Protein AF-A0A8X6GAM9-F1 (afdb_monomer_lite)

Structure (mmCIF, N/CA/C/O backbone):
data_AF-A0A8X6GAM9-F1
#
_entry.id   AF-A0A8X6GAM9-F1
#
loop_
_atom_site.group_PDB
_atom_site.id
_atom_site.type_symbol
_atom_site.label_atom_id
_atom_site.label_alt_id
_atom_site.label_comp_id
_atom_site.label_asym_id
_atom_site.label_entity_id
_atom_site.label_seq_id
_atom_site.pdbx_PDB_ins_code
_atom_site.Cartn_x
_atom_site.Cartn_y
_atom_site.Cartn_z
_atom_site.occupancy
_atom_site.B_iso_or_equiv
_atom_site.auth_seq_id
_atom_site.auth_comp_id
_atom_site.auth_asym_id
_atom_site.auth_atom_id
_atom_site.pdbx_PDB_model_num
ATOM 1 N N . MET A 1 1 ? -40.741 52.927 8.089 1.00 41.28 1 MET A N 1
ATOM 2 C CA . MET A 1 1 ? -39.264 53.031 8.059 1.00 41.28 1 MET A CA 1
ATOM 3 C C . MET A 1 1 ? -38.722 52.058 9.093 1.00 41.28 1 MET A C 1
ATOM 5 O O . MET A 1 1 ? -39.045 52.230 10.251 1.00 41.28 1 MET A O 1
ATOM 9 N N . GLY A 1 2 ? -38.009 50.985 8.791 1.00 48.00 2 GLY A N 1
ATOM 10 C CA . GLY A 1 2 ? -37.580 50.399 7.530 1.00 48.00 2 GLY A CA 1
ATOM 11 C C . GLY A 1 2 ? -37.323 48.912 7.794 1.00 48.00 2 GLY A C 1
ATOM 12 O O . GLY A 1 2 ? -36.947 48.530 8.899 1.00 48.00 2 GLY A O 1
ATOM 13 N N . GLN A 1 3 ? -37.621 48.091 6.792 1.00 46.50 3 GLN A N 1
ATOM 14 C CA . GLN A 1 3 ? -37.472 46.641 6.796 1.00 46.50 3 GLN A CA 1
ATOM 15 C C . GLN A 1 3 ? -36.060 46.247 7.249 1.00 46.50 3 GLN A C 1
ATOM 17 O O . GLN A 1 3 ? -35.075 46.586 6.596 1.00 46.50 3 GLN A O 1
ATOM 22 N N . MET A 1 4 ? -35.959 45.527 8.368 1.00 45.28 4 MET A N 1
ATOM 23 C CA . MET A 1 4 ? -34.729 44.832 8.734 1.00 45.28 4 MET A CA 1
ATOM 24 C C . MET A 1 4 ? -34.441 43.793 7.649 1.00 45.28 4 MET A C 1
ATOM 26 O O . MET A 1 4 ? -35.160 42.806 7.505 1.00 45.28 4 MET A O 1
ATOM 30 N N . ASN A 1 5 ? -33.413 44.082 6.854 1.00 48.22 5 ASN A N 1
ATOM 31 C CA . ASN A 1 5 ? -32.903 43.282 5.749 1.00 48.22 5 ASN A CA 1
ATOM 32 C C . ASN A 1 5 ? -32.629 41.831 6.177 1.00 48.22 5 ASN A C 1
ATOM 34 O O . ASN A 1 5 ? -31.543 41.502 6.656 1.00 48.22 5 ASN A O 1
ATOM 38 N N . ILE A 1 6 ? -33.597 40.949 5.918 1.00 53.25 6 ILE A N 1
ATOM 39 C CA . ILE A 1 6 ? -33.476 39.484 6.021 1.00 53.25 6 ILE A CA 1
ATOM 40 C C . ILE A 1 6 ? -32.279 38.968 5.189 1.00 53.25 6 ILE A C 1
ATOM 42 O O . ILE A 1 6 ? -31.642 37.982 5.554 1.00 53.25 6 ILE A O 1
ATOM 46 N N . LEU A 1 7 ? -31.883 39.702 4.139 1.00 51.31 7 LEU A N 1
ATOM 47 C CA . LEU A 1 7 ? -30.703 39.429 3.308 1.00 51.31 7 LEU A CA 1
ATOM 48 C C . LEU A 1 7 ? -29.349 39.489 4.051 1.00 51.31 7 LEU A C 1
ATOM 50 O O . LEU A 1 7 ? -28.413 38.787 3.660 1.00 51.31 7 LEU A O 1
ATOM 54 N N . CYS A 1 8 ? -29.217 40.265 5.134 1.00 49.69 8 CYS A N 1
ATOM 55 C CA . CYS A 1 8 ? -27.944 40.362 5.866 1.00 49.69 8 CYS A CA 1
ATOM 56 C C . CYS A 1 8 ? -27.668 39.145 6.763 1.00 49.69 8 CYS A C 1
ATOM 58 O O . CYS A 1 8 ? -26.510 38.775 6.953 1.00 49.69 8 CYS A O 1
ATOM 60 N N . ILE A 1 9 ? -28.709 38.489 7.286 1.00 52.91 9 ILE A N 1
ATOM 61 C CA . ILE A 1 9 ? -28.555 37.358 8.217 1.00 52.91 9 ILE A CA 1
ATOM 62 C C . ILE A 1 9 ? -28.158 36.080 7.459 1.00 52.91 9 ILE A C 1
ATOM 64 O O . ILE A 1 9 ? -27.286 35.337 7.912 1.00 52.91 9 ILE A O 1
ATOM 68 N N . CYS A 1 10 ? -28.705 35.862 6.257 1.00 50.16 10 CYS A N 1
ATOM 69 C CA . CYS A 1 10 ? -28.321 34.736 5.396 1.00 50.16 10 CYS A CA 1
ATOM 70 C C . CYS A 1 10 ? -26.853 34.809 4.940 1.00 50.16 10 CYS A C 1
ATOM 72 O O . CYS A 1 10 ? -26.196 33.778 4.805 1.00 50.16 10 CYS A O 1
ATOM 74 N N . SER A 1 11 ? -26.324 36.021 4.756 1.00 52.25 11 SER A N 1
ATOM 75 C CA . SER A 1 11 ? -24.940 36.242 4.320 1.00 52.25 11 SER A CA 1
ATOM 76 C C . SER A 1 11 ? -23.920 35.952 5.432 1.00 52.25 11 SER A C 1
ATOM 78 O O . SER A 1 11 ? -22.831 35.453 5.155 1.00 52.25 11 SER A O 1
ATOM 80 N N . LEU A 1 12 ? -24.278 36.194 6.701 1.00 50.19 12 LEU A N 1
ATOM 81 C CA . LEU A 1 12 ? -23.413 35.892 7.848 1.00 50.19 12 LEU A CA 1
ATOM 82 C C . LEU A 1 12 ? -23.356 34.387 8.167 1.00 50.19 12 LEU A C 1
ATOM 84 O O . LEU A 1 12 ? -22.296 33.875 8.520 1.00 50.19 12 LEU A O 1
ATOM 88 N N . LEU A 1 13 ? -24.465 33.658 7.998 1.00 52.78 13 LEU A N 1
ATOM 89 C CA . LEU A 1 13 ? -24.511 32.205 8.228 1.00 52.78 13 LEU A CA 1
ATOM 90 C C . LEU A 1 13 ? -23.715 31.409 7.179 1.00 52.78 13 LEU A C 1
ATOM 92 O O . LEU A 1 13 ? -23.144 30.369 7.505 1.00 52.78 13 LEU A O 1
ATOM 96 N N . LEU A 1 14 ? -23.594 31.925 5.951 1.00 51.16 14 LEU A N 1
ATOM 97 C CA . LEU A 1 14 ? -22.729 31.346 4.914 1.00 51.16 14 LEU A CA 1
ATOM 98 C C . LEU A 1 14 ? -21.229 31.525 5.206 1.00 51.16 14 LEU A C 1
ATOM 100 O O . LEU A 1 14 ? -20.430 30.692 4.786 1.00 51.16 14 LEU A O 1
ATOM 104 N N . LEU A 1 15 ? -20.835 32.564 5.952 1.00 50.75 15 LEU A N 1
ATOM 105 C CA . LEU A 1 15 ? -19.427 32.829 6.284 1.00 50.75 15 LEU A CA 1
ATOM 106 C C . LEU A 1 15 ? -18.923 32.042 7.505 1.00 50.75 15 LEU A C 1
ATOM 108 O O . LEU A 1 15 ? -17.723 31.799 7.616 1.00 50.75 15 LEU A O 1
ATOM 112 N N . ILE A 1 16 ? -19.815 31.612 8.403 1.00 54.44 16 ILE A N 1
ATOM 113 C CA . ILE A 1 16 ? -19.446 30.859 9.618 1.00 54.44 16 ILE A CA 1
ATOM 114 C C . ILE A 1 16 ? -19.537 29.334 9.382 1.00 54.44 16 ILE A C 1
ATOM 116 O O . ILE A 1 16 ? -18.849 28.559 10.043 1.00 54.44 16 ILE A O 1
ATOM 120 N N . GLY A 1 17 ? -20.340 28.883 8.411 1.00 49.03 17 GLY A N 1
ATOM 121 C CA . GLY A 1 17 ? -20.739 27.476 8.271 1.00 49.03 17 GLY A CA 1
ATOM 122 C C . GLY A 1 17 ? -19.816 26.528 7.495 1.00 49.03 17 GLY A C 1
ATOM 123 O O . GLY A 1 17 ? -20.101 25.334 7.467 1.00 49.03 17 GLY A O 1
ATOM 124 N N . VAL A 1 18 ? -18.730 26.985 6.858 1.00 53.66 18 VAL A N 1
ATOM 125 C CA . VAL A 1 18 ? -17.890 26.089 6.029 1.00 53.66 18 VAL A CA 1
ATOM 126 C C . VAL A 1 18 ? -16.396 26.291 6.271 1.00 53.66 18 VAL A C 1
ATOM 128 O O . VAL A 1 18 ? -15.600 26.446 5.352 1.00 53.66 18 VAL A O 1
ATOM 131 N N . LYS A 1 19 ? -15.972 26.216 7.533 1.00 46.03 19 LYS A N 1
ATOM 132 C CA . LYS A 1 19 ? -14.629 25.701 7.842 1.00 46.03 19 LYS A CA 1
ATOM 133 C C . LYS A 1 19 ? -14.731 24.206 8.127 1.00 46.03 19 LYS A C 1
ATOM 135 O O . LYS A 1 19 ? -14.380 23.742 9.206 1.00 46.03 19 LYS A O 1
ATOM 140 N N . PHE A 1 20 ? -15.224 23.443 7.148 1.00 46.81 20 PHE A N 1
ATOM 141 C CA . PHE A 1 20 ? -14.957 22.009 7.116 1.00 46.81 20 PHE A CA 1
ATOM 142 C C . PHE A 1 20 ? -13.452 21.870 6.886 1.00 46.81 20 PHE A C 1
ATOM 144 O O . PHE A 1 20 ? -12.961 21.961 5.763 1.00 46.81 20 PHE A O 1
ATOM 151 N N . SER A 1 21 ? -12.699 21.726 7.977 1.00 47.81 21 SER A N 1
ATOM 152 C CA . SER A 1 21 ? -11.385 21.108 7.912 1.00 47.81 21 SER A CA 1
ATOM 153 C C . SER A 1 21 ? -11.634 19.724 7.331 1.00 47.81 21 SER A C 1
ATOM 155 O O . SER A 1 21 ? -12.159 18.845 8.014 1.00 47.81 21 SER A O 1
ATOM 157 N N . SER A 1 22 ? -11.389 19.574 6.030 1.00 48.75 22 SER A N 1
ATOM 158 C CA . SER A 1 22 ? -11.497 18.319 5.296 1.00 48.75 22 SER A CA 1
ATOM 159 C C . SER A 1 22 ? -10.419 17.365 5.800 1.00 48.75 22 SER A C 1
ATOM 161 O O . SER A 1 22 ? -9.450 17.061 5.107 1.00 48.75 22 SER A O 1
ATOM 163 N N . GLY A 1 23 ? -10.571 16.892 7.035 1.00 52.09 23 GLY A N 1
ATOM 164 C CA . GLY A 1 23 ? -9.915 15.702 7.523 1.00 52.09 23 GLY A CA 1
ATOM 165 C C . GLY A 1 23 ? -10.449 14.544 6.695 1.00 52.09 23 GLY A C 1
ATOM 166 O O . GLY A 1 23 ? -11.418 13.903 7.070 1.00 52.09 23 GLY A O 1
ATOM 167 N N . GLN A 1 24 ? -9.850 14.318 5.529 1.00 57.06 24 GLN A N 1
ATOM 168 C CA . GLN A 1 24 ? -10.156 13.225 4.619 1.00 57.06 24 GLN A CA 1
ATOM 169 C C . GLN A 1 24 ? -10.000 11.888 5.359 1.00 57.06 24 GLN A C 1
ATOM 171 O O . GLN A 1 24 ? -8.876 11.422 5.543 1.00 57.06 24 GLN A O 1
ATOM 176 N N . ILE A 1 25 ? -11.077 11.336 5.929 1.00 63.12 25 ILE A N 1
ATOM 177 C CA . ILE A 1 25 ? -11.060 10.037 6.618 1.00 63.12 25 ILE A CA 1
ATOM 178 C C . ILE A 1 25 ? -10.776 8.993 5.542 1.00 63.12 25 ILE A C 1
ATOM 180 O O . ILE A 1 25 ? -11.553 8.817 4.601 1.00 63.12 25 ILE A O 1
ATOM 184 N N . VAL A 1 26 ? -9.591 8.399 5.625 1.00 69.38 26 VAL A N 1
ATOM 185 C CA . VAL A 1 26 ? -9.258 7.197 4.871 1.00 69.38 26 VAL A CA 1
ATOM 186 C C . VAL A 1 26 ? -9.991 6.061 5.575 1.00 69.38 26 VAL A C 1
ATOM 188 O O . VAL A 1 26 ? -9.951 5.960 6.796 1.00 69.38 26 VAL A O 1
ATOM 191 N N . GLU A 1 27 ? -10.692 5.233 4.822 1.00 82.75 27 GLU A N 1
ATOM 192 C CA . GLU A 1 27 ? -11.281 4.007 5.346 1.00 82.75 27 GLU A CA 1
ATOM 193 C C . GLU A 1 27 ? -10.650 2.851 4.587 1.00 82.75 27 GLU A C 1
ATOM 195 O O . GLU A 1 27 ? -10.569 2.881 3.355 1.00 82.75 27 GLU A O 1
ATOM 200 N N . CYS A 1 28 ? -10.162 1.860 5.328 1.00 88.38 28 CYS A N 1
ATOM 201 C CA . CYS A 1 28 ? -9.621 0.654 4.729 1.00 88.38 28 CYS A CA 1
ATOM 202 C C . CYS A 1 28 ? -10.730 -0.165 4.069 1.00 88.38 28 CYS A C 1
ATOM 204 O O . CYS A 1 28 ? -11.889 -0.140 4.489 1.00 88.38 28 CYS A O 1
ATOM 206 N N . GLY A 1 29 ? -10.373 -0.869 2.997 1.00 86.56 29 GLY A N 1
ATOM 207 C CA . GLY A 1 29 ? -11.292 -1.728 2.276 1.00 86.56 29 GLY A CA 1
ATOM 208 C C . GLY A 1 29 ? -11.727 -2.942 3.096 1.00 86.56 29 GLY A C 1
ATOM 209 O O . GLY A 1 29 ? -11.303 -3.187 4.225 1.00 86.56 29 GLY A O 1
ATOM 210 N N . ARG A 1 30 ? -12.593 -3.760 2.497 1.00 92.50 30 ARG A N 1
ATOM 211 C CA . ARG A 1 30 ? -13.010 -5.025 3.105 1.00 92.50 30 ARG A CA 1
ATOM 212 C C . ARG A 1 30 ? -11.786 -5.920 3.343 1.00 92.50 30 ARG A C 1
ATOM 214 O O . ARG A 1 30 ? -11.014 -6.144 2.416 1.00 92.50 30 ARG A O 1
ATOM 221 N N . PHE A 1 31 ? -11.679 -6.468 4.557 1.00 95.00 31 PHE A N 1
ATOM 222 C CA . PHE A 1 31 ? -10.557 -7.307 5.006 1.00 95.00 31 PHE A CA 1
ATOM 223 C C . PHE A 1 31 ? -9.201 -6.592 5.037 1.00 95.00 31 PHE A C 1
ATOM 225 O O . PHE A 1 31 ? -8.153 -7.234 4.982 1.00 95.00 31 PHE A O 1
ATOM 232 N N . GLU A 1 32 ? -9.229 -5.270 5.152 1.00 93.56 32 GLU A N 1
ATOM 233 C CA . GLU A 1 32 ? -8.056 -4.453 5.416 1.00 93.56 32 GLU A CA 1
ATOM 234 C C . GLU A 1 32 ? -8.157 -3.825 6.812 1.00 93.56 32 GLU A C 1
ATOM 236 O O . GLU A 1 32 ? -9.247 -3.583 7.334 1.00 93.56 32 GLU A O 1
ATOM 241 N N . GLN A 1 33 ? -7.005 -3.552 7.409 1.00 92.88 33 GLN A N 1
ATOM 242 C CA . GLN A 1 33 ? -6.840 -2.848 8.670 1.00 92.88 33 GLN A CA 1
ATOM 243 C C . GLN A 1 33 ? -5.801 -1.745 8.527 1.00 92.88 33 GLN A C 1
ATOM 245 O O . GLN A 1 33 ? -4.935 -1.784 7.653 1.00 92.88 33 GLN A O 1
ATOM 250 N N . TRP A 1 34 ? -5.881 -0.782 9.433 1.00 92.25 34 TRP A N 1
ATOM 251 C CA . TRP A 1 34 ? -4.887 0.265 9.563 1.00 92.25 34 TRP A CA 1
ATOM 252 C C . TRP A 1 34 ? -3.565 -0.282 10.093 1.00 92.25 34 TRP A C 1
ATOM 254 O O . TRP A 1 34 ? -3.544 -0.972 11.110 1.00 92.25 34 TRP A O 1
ATOM 264 N N . VAL A 1 35 ? -2.471 0.062 9.419 1.00 91.38 35 VAL A N 1
ATOM 265 C CA . VAL A 1 35 ? -1.107 -0.314 9.801 1.00 91.38 35 VAL A CA 1
ATOM 266 C C . VAL A 1 35 ? -0.141 0.853 9.604 1.00 91.38 35 VAL A C 1
ATOM 268 O O . VAL A 1 35 ? -0.337 1.699 8.730 1.00 91.38 35 VAL A O 1
ATOM 271 N N . GLU A 1 36 ? 0.922 0.887 10.405 1.00 90.81 36 GLU A N 1
ATOM 272 C CA . GLU A 1 36 ? 2.045 1.829 10.240 1.00 90.81 36 GLU A CA 1
ATOM 273 C C . GLU A 1 36 ? 3.032 1.365 9.157 1.00 90.81 36 GLU A C 1
ATOM 275 O O . GLU A 1 36 ? 3.682 2.172 8.490 1.00 90.81 36 GLU A O 1
ATOM 280 N N . CYS A 1 37 ? 3.107 0.049 8.959 1.00 90.88 37 CYS A N 1
ATOM 281 C CA . CYS A 1 37 ? 3.954 -0.615 7.982 1.00 90.88 37 CYS A CA 1
ATOM 282 C C . CYS A 1 37 ? 3.095 -1.545 7.132 1.00 90.88 37 CYS A C 1
ATOM 284 O O . CYS A 1 37 ? 2.384 -2.385 7.678 1.00 90.88 37 CYS A O 1
ATOM 286 N N . VAL A 1 38 ? 3.168 -1.406 5.812 1.00 90.12 38 VAL A N 1
ATOM 287 C CA . VAL A 1 38 ? 2.489 -2.311 4.876 1.00 90.12 38 VAL A CA 1
ATOM 288 C C . VAL A 1 38 ? 3.426 -3.448 4.526 1.00 90.12 38 VAL A C 1
ATOM 290 O O . VAL A 1 38 ? 4.594 -3.195 4.236 1.00 90.12 38 VAL A O 1
ATOM 293 N N . ASP A 1 39 ? 2.913 -4.672 4.490 1.00 88.94 39 ASP A N 1
ATOM 294 C CA . ASP A 1 39 ? 3.614 -5.803 3.900 1.00 88.94 39 ASP A CA 1
ATOM 295 C C . ASP A 1 39 ? 3.278 -5.893 2.395 1.00 88.94 39 ASP A C 1
ATOM 297 O O . ASP A 1 39 ? 2.212 -6.402 2.021 1.00 88.94 39 ASP A O 1
ATOM 301 N N . PRO A 1 40 ? 4.152 -5.403 1.489 1.00 80.50 40 PRO A N 1
ATOM 302 C CA . PRO A 1 40 ? 3.922 -5.543 0.055 1.00 80.50 40 PRO A CA 1
ATOM 303 C C . PRO A 1 40 ? 3.944 -7.006 -0.394 1.00 80.50 40 PRO A C 1
ATOM 305 O O . PRO A 1 40 ? 3.468 -7.301 -1.483 1.00 80.50 40 PRO A O 1
ATOM 308 N N . CYS A 1 41 ? 4.469 -7.922 0.415 1.00 79.38 41 CYS A N 1
ATOM 309 C CA . CYS A 1 41 ? 4.612 -9.337 0.092 1.00 79.38 41 CYS A CA 1
ATOM 310 C C . CYS A 1 41 ? 3.394 -10.153 0.480 1.00 79.38 41 CYS A C 1
ATOM 312 O O . CYS A 1 41 ? 3.301 -11.323 0.105 1.00 79.38 41 CYS A O 1
ATOM 314 N N . ASN A 1 42 ? 2.450 -9.568 1.220 1.00 83.88 42 ASN A N 1
ATOM 315 C CA . ASN A 1 42 ? 1.224 -10.246 1.594 1.00 83.88 42 ASN A CA 1
ATOM 316 C C . ASN A 1 42 ? 0.277 -10.347 0.389 1.00 83.88 42 ASN A C 1
ATOM 318 O O . ASN A 1 42 ? -0.805 -9.754 0.367 1.00 83.88 42 ASN A O 1
ATOM 322 N N . MET A 1 43 ? 0.691 -11.114 -0.618 1.00 83.44 43 MET A N 1
ATOM 323 C CA . MET A 1 43 ? -0.026 -11.379 -1.855 1.00 83.44 43 MET A CA 1
ATOM 324 C C . MET A 1 43 ? -0.267 -12.877 -2.066 1.00 83.44 43 MET A C 1
ATOM 326 O O . MET A 1 43 ? 0.371 -13.741 -1.468 1.00 83.44 43 MET A O 1
ATOM 330 N N . CYS A 1 44 ? -1.169 -13.201 -2.995 1.00 82.62 44 CYS A N 1
ATOM 331 C CA . CYS A 1 44 ? -1.432 -14.582 -3.408 1.00 82.62 44 CYS A CA 1
ATOM 332 C C . CYS A 1 44 ? -0.221 -15.319 -4.010 1.00 82.62 44 CYS A C 1
ATOM 334 O O . CYS A 1 44 ? -0.302 -16.533 -4.211 1.00 82.62 44 CYS A O 1
ATOM 336 N N . HIS A 1 45 ? 0.850 -14.609 -4.359 1.00 75.69 45 HIS A N 1
ATOM 337 C CA . HIS A 1 45 ? 2.107 -15.191 -4.802 1.00 75.69 45 HIS A CA 1
ATOM 338 C C . HIS A 1 45 ? 3.182 -14.835 -3.782 1.00 75.69 45 HIS A C 1
ATOM 340 O O . HIS A 1 45 ? 3.295 -13.670 -3.406 1.00 75.69 45 HIS A O 1
ATOM 346 N N . GLU A 1 46 ? 3.931 -15.835 -3.326 1.00 69.00 46 GLU A N 1
ATOM 347 C CA . GLU A 1 46 ? 5.041 -15.613 -2.405 1.00 69.00 46 GLU A CA 1
ATOM 348 C C . GLU A 1 46 ? 6.170 -14.924 -3.167 1.00 69.00 46 GLU A C 1
ATOM 350 O O . GLU A 1 46 ? 6.692 -15.443 -4.152 1.00 69.00 46 GLU A O 1
ATOM 355 N N . ILE A 1 47 ? 6.486 -13.713 -2.730 1.00 72.31 47 ILE A N 1
ATOM 356 C CA . ILE A 1 47 ? 7.548 -12.877 -3.265 1.00 72.31 47 ILE A CA 1
ATOM 357 C C . ILE A 1 47 ? 8.379 -12.429 -2.066 1.00 72.31 47 ILE A C 1
ATOM 359 O O . ILE A 1 47 ? 7.817 -12.048 -1.040 1.00 72.31 47 ILE A O 1
ATOM 363 N N . GLU A 1 48 ? 9.704 -12.472 -2.187 1.00 74.00 48 GLU A N 1
ATOM 364 C CA . GLU A 1 48 ? 10.589 -11.894 -1.178 1.00 74.00 48 GLU A CA 1
ATOM 365 C C . GLU A 1 48 ? 10.558 -10.366 -1.273 1.00 74.00 48 GLU A C 1
ATOM 367 O O . GLU A 1 48 ? 10.839 -9.779 -2.321 1.00 74.00 48 GLU A O 1
ATOM 372 N N . CYS A 1 49 ? 10.201 -9.711 -0.175 1.00 78.44 49 CYS A N 1
ATOM 373 C CA . CYS A 1 49 ? 10.269 -8.265 -0.034 1.00 78.44 49 CYS A CA 1
ATOM 374 C C . CYS A 1 49 ? 10.258 -7.872 1.450 1.00 78.44 49 CYS A C 1
ATOM 376 O O . CYS A 1 49 ? 10.046 -8.698 2.339 1.00 78.44 49 CYS A O 1
ATOM 378 N N . GLU A 1 50 ? 10.523 -6.595 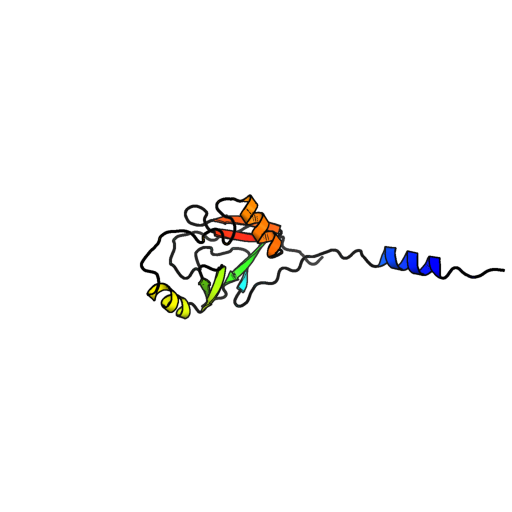1.709 1.00 83.31 50 GLU A N 1
ATOM 379 C CA . GLU A 1 50 ? 10.550 -6.034 3.055 1.00 83.31 50 GLU A CA 1
ATOM 380 C C . GLU A 1 50 ? 9.299 -5.178 3.314 1.00 83.31 50 GLU A C 1
ATOM 382 O O . GLU A 1 50 ? 8.791 -4.535 2.384 1.00 83.31 50 GLU A O 1
ATOM 387 N N . PRO A 1 51 ? 8.801 -5.128 4.564 1.00 86.00 51 PRO A N 1
ATOM 388 C CA . PRO A 1 51 ? 7.737 -4.211 4.948 1.00 86.00 51 PRO A CA 1
ATOM 389 C C . PRO A 1 51 ? 8.119 -2.756 4.671 1.00 86.00 51 PRO A C 1
ATOM 391 O O . PRO A 1 51 ? 9.241 -2.325 4.938 1.00 86.00 51 PRO A O 1
ATOM 394 N N . VAL A 1 52 ? 7.158 -1.967 4.195 1.00 89.00 52 VAL A N 1
ATOM 395 C CA . VAL A 1 52 ? 7.351 -0.541 3.915 1.00 89.00 52 VAL A CA 1
ATOM 396 C C . VAL A 1 52 ? 6.668 0.285 4.994 1.00 89.00 52 VAL A C 1
ATOM 398 O O . VAL A 1 52 ? 5.439 0.321 5.085 1.00 89.00 52 VAL A O 1
ATOM 401 N N . CYS A 1 53 ? 7.479 0.983 5.784 1.00 90.62 53 CYS A N 1
ATOM 402 C CA . CYS A 1 53 ? 7.040 1.878 6.849 1.00 90.62 53 CYS A CA 1
ATOM 403 C C . CYS A 1 53 ? 7.352 3.330 6.478 1.00 90.62 53 CYS A C 1
ATOM 405 O O . CYS A 1 53 ? 8.471 3.636 6.059 1.00 90.62 53 CYS A O 1
ATOM 407 N N . LEU A 1 54 ? 6.402 4.242 6.688 1.00 87.81 54 LEU A N 1
ATOM 408 C CA . LEU A 1 54 ? 6.634 5.678 6.526 1.00 87.81 54 LEU A CA 1
ATOM 409 C C . LEU A 1 54 ? 6.350 6.391 7.862 1.00 87.81 54 LEU A C 1
ATOM 411 O O . LEU A 1 54 ? 5.191 6.474 8.266 1.00 87.81 54 LEU A O 1
ATOM 415 N N . PRO A 1 55 ? 7.377 6.898 8.576 1.00 87.56 55 PRO A N 1
ATOM 416 C CA . PRO A 1 55 ? 7.200 7.493 9.901 1.00 87.56 55 PRO A CA 1
ATOM 417 C C . PRO A 1 55 ? 6.188 8.642 9.912 1.00 87.56 55 PRO A C 1
ATOM 419 O O . PRO A 1 55 ? 6.296 9.580 9.122 1.00 87.56 55 PRO A O 1
ATOM 422 N N . GLY A 1 56 ? 5.218 8.588 10.828 1.00 85.62 56 GLY A N 1
ATOM 423 C CA . GLY A 1 56 ? 4.140 9.579 10.919 1.00 85.62 56 GLY A CA 1
ATOM 424 C C . GLY A 1 56 ? 2.999 9.365 9.919 1.00 85.62 56 GLY A C 1
ATOM 425 O O . GLY A 1 56 ? 2.125 10.226 9.809 1.00 85.62 56 GLY A O 1
ATOM 426 N N . TYR A 1 57 ? 2.985 8.236 9.206 1.00 87.94 57 TYR A N 1
ATOM 427 C CA . TYR A 1 57 ? 1.939 7.858 8.263 1.00 87.94 57 TYR A CA 1
ATOM 428 C C . TYR A 1 57 ? 1.337 6.496 8.602 1.00 87.94 57 TYR A C 1
ATOM 430 O O . TYR A 1 57 ? 1.926 5.674 9.293 1.00 87.94 57 TYR A O 1
ATOM 438 N N . VAL A 1 58 ? 0.144 6.273 8.066 1.00 89.06 58 VAL A N 1
ATOM 439 C CA . VAL A 1 58 ? -0.607 5.025 8.138 1.00 89.06 58 VAL A CA 1
ATOM 440 C C . VAL A 1 58 ? -1.111 4.632 6.756 1.00 89.06 58 VAL A C 1
ATOM 442 O O . VAL A 1 58 ? -1.311 5.474 5.871 1.00 89.06 58 VAL A O 1
ATOM 445 N N . SER A 1 59 ? -1.331 3.336 6.583 1.00 90.56 59 SER A N 1
ATOM 446 C CA . SER A 1 59 ? -1.860 2.723 5.372 1.00 90.56 59 SER A CA 1
ATOM 447 C C . SER A 1 59 ? -2.842 1.599 5.711 1.00 90.56 59 SER A C 1
ATOM 449 O O . SER A 1 59 ? -3.087 1.306 6.878 1.00 90.56 59 SER A O 1
ATOM 451 N N . CYS A 1 60 ? -3.409 0.978 4.683 1.00 90.75 60 CYS A N 1
ATOM 452 C CA . CYS A 1 60 ? -4.306 -0.157 4.810 1.00 90.75 60 CYS A CA 1
ATOM 453 C C . CYS A 1 60 ? -3.617 -1.431 4.328 1.00 90.75 60 CYS A C 1
ATOM 455 O O . CYS A 1 60 ? -3.132 -1.493 3.195 1.00 90.75 60 CYS A O 1
ATOM 457 N N . ASP A 1 61 ? -3.626 -2.462 5.165 1.00 92.12 61 ASP A N 1
ATOM 458 C CA . ASP A 1 61 ? -3.083 -3.772 4.821 1.00 92.12 61 ASP A CA 1
ATOM 459 C C . ASP A 1 61 ? -4.012 -4.918 5.215 1.00 92.12 61 ASP A C 1
ATOM 461 O O . ASP A 1 61 ? -4.936 -4.725 6.003 1.00 92.12 61 ASP A O 1
ATOM 465 N N . CYS A 1 62 ? -3.826 -6.100 4.627 1.00 92.94 62 CYS A N 1
ATOM 466 C CA . CYS A 1 62 ? -4.736 -7.217 4.860 1.00 92.94 62 CYS A CA 1
ATOM 467 C C . CYS A 1 62 ? -4.701 -7.676 6.324 1.00 92.94 62 CYS A C 1
ATOM 469 O O . CYS A 1 62 ? -3.638 -7.806 6.930 1.00 92.94 62 CYS A O 1
ATOM 471 N N . ILE A 1 63 ? -5.873 -7.983 6.883 1.00 95.19 63 ILE A N 1
ATOM 472 C CA . ILE A 1 63 ? -5.966 -8.610 8.210 1.00 95.19 63 ILE A CA 1
ATOM 473 C C . ILE A 1 63 ? -5.387 -10.043 8.194 1.00 95.19 63 ILE A C 1
ATOM 475 O O . ILE A 1 63 ? -5.338 -10.679 7.133 1.00 95.19 63 ILE A O 1
ATOM 479 N N . PRO A 1 64 ? -4.992 -10.605 9.355 1.00 93.69 64 PRO A N 1
ATOM 480 C CA . PRO A 1 64 ? -4.492 -11.977 9.435 1.00 93.69 64 PRO A CA 1
ATOM 481 C C . PRO A 1 64 ? -5.440 -13.004 8.794 1.00 93.69 64 PRO A C 1
ATOM 483 O O . PRO A 1 64 ? -6.653 -12.964 8.992 1.00 93.69 64 PRO A O 1
ATOM 486 N N . GLY A 1 65 ? -4.881 -13.937 8.015 1.00 91.50 65 GLY A N 1
ATOM 487 C CA . GLY A 1 65 ? -5.638 -14.946 7.255 1.00 91.50 65 GLY A CA 1
ATOM 488 C C . GLY A 1 65 ? -6.088 -14.503 5.854 1.00 91.50 65 GLY A C 1
ATOM 489 O O . GLY A 1 65 ? -6.545 -15.337 5.066 1.00 91.50 65 GLY A O 1
ATOM 490 N N . TYR A 1 66 ? -5.900 -13.227 5.514 1.00 93.25 66 TYR A N 1
ATOM 491 C CA . TYR A 1 66 ? -6.195 -12.655 4.203 1.00 93.25 66 TYR A CA 1
ATOM 492 C C . TYR A 1 66 ? -4.907 -12.227 3.505 1.00 93.25 66 TYR A C 1
ATOM 494 O O . TYR A 1 66 ? -3.881 -11.987 4.140 1.00 93.25 66 TYR A O 1
ATOM 502 N N . THR A 1 67 ? -4.960 -12.165 2.182 1.00 90.88 67 THR A N 1
ATOM 503 C CA . THR A 1 67 ? -3.827 -11.782 1.346 1.00 90.88 67 THR A CA 1
ATOM 504 C C . THR A 1 67 ? -4.308 -11.056 0.097 1.00 90.88 67 THR A C 1
ATOM 506 O O . THR A 1 67 ? -5.462 -11.202 -0.318 1.00 90.88 67 THR A O 1
ATOM 509 N N . ARG A 1 68 ? -3.448 -10.230 -0.488 1.00 88.38 68 ARG A N 1
ATOM 510 C CA . ARG A 1 68 ? -3.799 -9.346 -1.593 1.00 88.38 68 ARG A CA 1
ATOM 511 C C . ARG A 1 68 ? -3.762 -10.101 -2.921 1.00 88.38 68 ARG A C 1
ATOM 513 O O . ARG A 1 68 ? -2.796 -10.781 -3.262 1.00 88.38 68 ARG A O 1
ATOM 520 N N . ASN A 1 69 ? -4.834 -10.002 -3.694 1.00 83.00 69 ASN A N 1
ATOM 521 C CA . ASN A 1 69 ? -4.853 -10.516 -5.060 1.00 83.00 69 ASN A CA 1
ATOM 522 C C . ASN A 1 69 ? -4.239 -9.503 -6.046 1.00 83.00 69 ASN A C 1
ATOM 524 O O . ASN A 1 69 ? -3.925 -8.370 -5.688 1.00 83.00 69 ASN A O 1
ATOM 528 N N . HIS A 1 70 ? -4.125 -9.892 -7.318 1.00 74.81 70 HIS A N 1
ATOM 529 C CA . HIS A 1 70 ? -3.587 -9.036 -8.387 1.00 74.81 70 HIS A CA 1
ATOM 530 C C . HIS A 1 70 ? -4.401 -7.751 -8.646 1.00 74.81 70 HIS A C 1
ATOM 532 O O . HIS A 1 70 ? -3.918 -6.848 -9.317 1.00 74.81 70 HIS A O 1
ATOM 538 N N . LEU A 1 71 ? -5.630 -7.657 -8.122 1.00 74.88 71 LEU A N 1
ATOM 539 C CA . LEU A 1 71 ? -6.482 -6.465 -8.208 1.00 74.88 71 LEU A CA 1
ATOM 540 C C . LEU A 1 71 ? -6.295 -5.521 -7.009 1.00 74.88 71 LEU A C 1
ATOM 542 O O . LEU A 1 71 ? -7.090 -4.599 -6.830 1.00 74.88 71 LEU A O 1
ATOM 546 N N . GLY A 1 72 ? -5.320 -5.788 -6.136 1.00 76.56 72 GLY A N 1
ATOM 547 C CA . GLY A 1 72 ? -5.071 -4.985 -4.943 1.00 76.56 72 GLY A CA 1
ATOM 548 C C . GLY A 1 72 ? -6.094 -5.186 -3.819 1.00 76.56 72 GLY A C 1
ATOM 549 O O . GLY A 1 72 ? -6.113 -4.391 -2.883 1.00 76.56 72 GLY A O 1
ATOM 550 N N . LYS A 1 73 ? -6.942 -6.227 -3.884 1.00 85.81 73 LYS A N 1
ATOM 551 C CA . LYS A 1 73 ? -7.962 -6.532 -2.863 1.00 85.81 73 LYS A CA 1
ATOM 552 C C . LYS A 1 73 ? -7.517 -7.663 -1.946 1.00 85.81 73 LYS A C 1
ATOM 554 O O . LYS A 1 73 ? -7.055 -8.696 -2.428 1.00 85.81 73 LYS A O 1
ATOM 559 N N . CYS A 1 74 ? -7.742 -7.505 -0.646 1.00 90.94 74 CYS A N 1
ATOM 560 C CA . CYS A 1 74 ? -7.551 -8.577 0.322 1.00 90.94 74 CYS A CA 1
ATOM 561 C C . CYS A 1 74 ? -8.667 -9.622 0.197 1.00 90.94 74 CYS A C 1
ATOM 563 O O . CYS A 1 74 ? -9.854 -9.299 0.268 1.00 90.94 74 CYS A O 1
ATOM 565 N N . ILE A 1 75 ? -8.278 -10.876 -0.008 1.00 92.38 75 ILE A N 1
ATOM 566 C CA . ILE A 1 75 ? -9.157 -12.046 -0.107 1.00 92.38 75 ILE A CA 1
ATOM 567 C C . ILE A 1 75 ? -8.678 -13.138 0.861 1.00 92.38 75 ILE A C 1
ATOM 569 O O . ILE A 1 75 ? -7.511 -13.112 1.265 1.00 92.38 75 ILE A O 1
ATOM 573 N N . PRO A 1 76 ? -9.533 -14.093 1.267 1.00 93.56 76 PRO A N 1
ATOM 574 C CA . PRO A 1 76 ? -9.093 -15.232 2.067 1.00 93.56 76 PRO A CA 1
ATOM 575 C C . PRO A 1 76 ? -7.933 -15.970 1.391 1.00 93.56 76 PRO A C 1
ATOM 577 O O . PRO A 1 76 ? -7.993 -16.272 0.199 1.00 93.56 76 PRO A O 1
ATOM 580 N N . ARG A 1 77 ? -6.880 -16.316 2.145 1.00 88.94 77 ARG A N 1
ATOM 581 C CA . ARG A 1 77 ? -5.684 -16.988 1.591 1.00 88.94 77 ARG A CA 1
ATOM 582 C C . ARG A 1 77 ? -6.013 -18.295 0.854 1.00 88.94 77 ARG A C 1
ATOM 584 O O . ARG A 1 77 ? -5.326 -18.669 -0.095 1.00 88.94 77 ARG A O 1
ATOM 591 N N . THR A 1 78 ?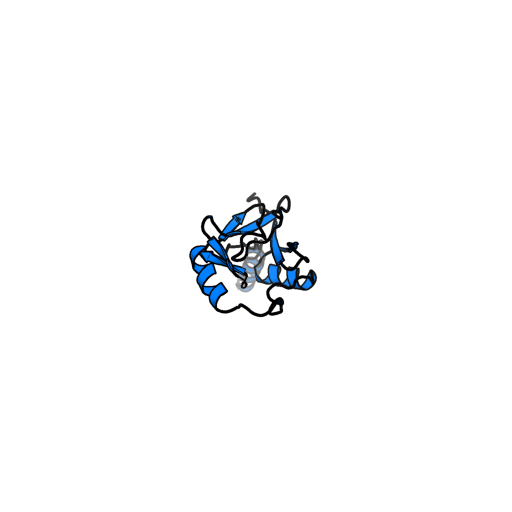 -7.080 -18.979 1.258 1.00 88.25 78 THR A N 1
ATOM 592 C CA . THR A 1 78 ? -7.583 -20.200 0.612 1.00 88.25 78 THR A CA 1
ATOM 593 C C . THR A 1 78 ? -8.082 -19.970 -0.818 1.00 88.25 78 THR A C 1
ATOM 595 O O . THR A 1 78 ? -7.999 -20.883 -1.639 1.00 88.25 78 THR A O 1
ATOM 598 N N . GLU A 1 79 ? -8.535 -18.760 -1.156 1.00 88.88 79 GLU A N 1
ATOM 599 C CA . GLU A 1 79 ? -9.049 -18.413 -2.487 1.00 88.88 79 GLU A CA 1
ATOM 600 C C . GLU A 1 79 ? -7.936 -18.172 -3.520 1.00 88.88 79 GLU A C 1
ATOM 602 O O . GLU A 1 79 ? -8.182 -18.255 -4.723 1.00 88.88 79 GLU A O 1
ATOM 607 N N . CYS A 1 80 ? -6.685 -17.965 -3.094 1.00 81.50 80 CYS A N 1
ATOM 608 C CA . CYS A 1 80 ? -5.567 -17.745 -4.018 1.00 81.50 80 CYS A CA 1
ATOM 609 C C . CYS A 1 80 ? -5.303 -18.937 -4.949 1.00 81.50 80 CYS A C 1
ATOM 611 O O . CYS A 1 80 ? -4.953 -18.752 -6.116 1.00 81.50 80 CYS A O 1
ATOM 613 N N . ARG A 1 81 ? -5.517 -20.171 -4.472 1.00 66.88 81 ARG A N 1
ATOM 614 C CA . ARG A 1 81 ? -5.290 -21.396 -5.262 1.00 66.88 81 ARG A CA 1
ATOM 615 C C . ARG A 1 81 ? -6.279 -21.550 -6.421 1.00 66.88 81 ARG A C 1
ATOM 617 O O . ARG A 1 81 ? -5.928 -22.137 -7.440 1.00 66.88 81 ARG A O 1
ATOM 624 N N . ALA A 1 82 ? -7.479 -20.978 -6.307 1.00 57.09 82 ALA A N 1
ATOM 625 C CA . ALA A 1 82 ? -8.481 -21.002 -7.375 1.00 57.09 82 ALA A CA 1
ATOM 626 C C . ALA A 1 82 ? -8.098 -20.107 -8.571 1.00 57.09 82 ALA A C 1
ATOM 628 O O . ALA A 1 82 ? -8.571 -20.328 -9.684 1.00 57.09 82 ALA A O 1
ATOM 629 N N . ILE A 1 83 ? -7.221 -19.122 -8.351 1.00 55.59 83 ILE A N 1
ATOM 630 C CA . ILE A 1 83 ? -6.763 -18.174 -9.375 1.00 55.59 83 ILE A CA 1
ATOM 631 C C . ILE A 1 83 ? -5.547 -18.738 -10.132 1.00 55.59 83 ILE A C 1
ATOM 633 O O . ILE A 1 83 ? -5.438 -18.565 -11.342 1.00 55.59 83 ILE A O 1
ATOM 637 N N . GLN A 1 84 ? -4.667 -19.483 -9.452 1.00 49.97 84 GLN A N 1
ATOM 638 C CA . GLN A 1 84 ? -3.439 -20.031 -10.048 1.00 49.97 84 GLN A CA 1
ATOM 639 C C . GLN A 1 84 ? -3.683 -21.173 -11.056 1.00 49.97 84 GLN A C 1
ATOM 641 O O . GLN A 1 84 ? -2.860 -21.393 -11.938 1.00 49.97 84 GLN A O 1
ATOM 646 N N . GLY A 1 85 ? -4.832 -21.859 -10.999 1.00 43.38 85 GLY A N 1
ATOM 647 C CA . GLY A 1 85 ? -5.189 -22.933 -11.940 1.00 43.38 85 GLY A CA 1
ATOM 648 C C . GLY A 1 85 ? -5.595 -22.478 -13.352 1.00 43.38 85 GLY A C 1
ATOM 649 O O . GLY A 1 85 ? -5.905 -23.322 -14.189 1.00 43.38 85 GLY A O 1
ATOM 650 N N . ARG A 1 86 ? -5.629 -21.166 -13.632 1.00 44.66 86 ARG A N 1
ATOM 651 C CA . ARG A 1 86 ? -5.991 -20.607 -14.951 1.00 44.66 86 ARG A CA 1
ATOM 652 C C . ARG A 1 86 ? -4.898 -19.768 -15.615 1.00 44.66 86 ARG A C 1
ATOM 654 O O . ARG A 1 86 ? -5.128 -19.271 -16.712 1.00 44.66 86 ARG A O 1
ATOM 661 N N . SER A 1 87 ? -3.721 -19.650 -15.001 1.00 44.81 87 SER A N 1
ATOM 662 C CA . SER A 1 87 ? -2.690 -18.710 -15.459 1.00 44.81 87 SER A CA 1
ATOM 663 C C . SER A 1 87 ? -1.279 -19.298 -15.415 1.00 44.81 87 SER A C 1
ATOM 665 O O . SER A 1 87 ? -0.337 -18.649 -14.969 1.00 44.81 87 SER A O 1
ATOM 667 N N . SER A 1 88 ? -1.099 -20.525 -15.911 1.00 40.78 88 SER A N 1
ATOM 668 C CA . SER A 1 88 ? 0.210 -20.938 -16.435 1.00 40.78 88 SER A CA 1
ATOM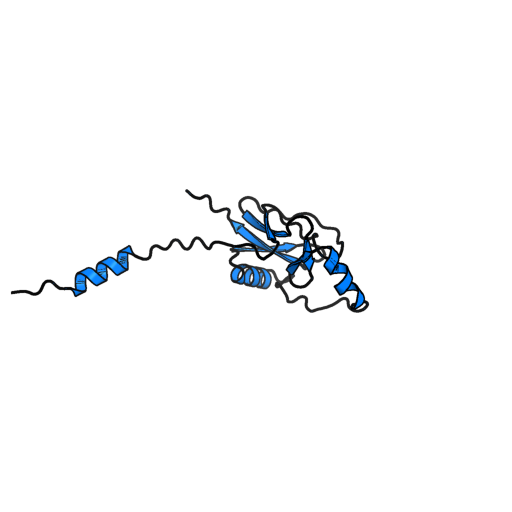 669 C C . SER A 1 88 ? 0.397 -20.298 -17.813 1.00 40.78 88 SER A C 1
ATOM 671 O O . SER A 1 88 ? 0.116 -20.912 -18.837 1.00 40.78 88 SER A O 1
ATOM 673 N N . GLY A 1 89 ? 0.809 -19.032 -17.832 1.00 35.50 89 GLY A N 1
ATOM 674 C CA . GLY A 1 89 ? 1.130 -18.300 -19.057 1.00 35.50 89 GLY A CA 1
ATOM 675 C C . GLY A 1 89 ? 1.000 -16.789 -18.879 1.00 35.50 89 GLY A C 1
ATOM 676 O O . GLY A 1 89 ? -0.095 -16.319 -18.598 1.00 35.50 89 GLY A O 1
ATOM 677 N N . LEU A 1 90 ? 2.109 -16.072 -19.110 1.00 35.16 90 LEU A N 1
ATOM 678 C CA . LEU A 1 90 ? 2.340 -14.618 -18.981 1.00 35.16 90 LEU A CA 1
ATOM 679 C C . LEU A 1 90 ? 2.450 -14.120 -17.522 1.00 35.16 90 LEU A C 1
ATOM 681 O O . LEU A 1 90 ? 1.461 -14.003 -16.818 1.00 35.16 90 LEU A O 1
ATOM 685 N N . LEU A 1 91 ? 3.626 -13.808 -16.961 1.00 40.44 91 LEU A N 1
ATOM 686 C CA . LEU A 1 91 ? 4.556 -12.755 -17.405 1.00 40.44 91 LEU A CA 1
ATOM 687 C C . LEU A 1 91 ? 3.892 -11.724 -18.325 1.00 40.44 91 LEU A C 1
ATOM 689 O O . LEU A 1 91 ? 3.995 -11.815 -19.545 1.00 40.44 91 LEU A O 1
ATOM 693 N N . GLY A 1 92 ? 3.241 -10.729 -17.722 1.00 35.03 92 GLY A N 1
ATOM 694 C CA . GLY A 1 92 ? 2.970 -9.465 -18.394 1.00 35.03 92 GLY A CA 1
ATOM 695 C C . GLY A 1 92 ? 1.534 -8.960 -18.314 1.00 35.03 92 GLY A C 1
ATOM 696 O O . GLY A 1 92 ? 0.627 -9.519 -18.911 1.00 35.03 92 GLY A O 1
ATOM 697 N N . LEU A 1 93 ? 1.420 -7.778 -17.707 1.00 37.62 93 LEU A N 1
ATOM 698 C CA . LEU A 1 93 ? 0.664 -6.663 -18.281 1.00 37.62 93 LEU A CA 1
ATOM 699 C C . LEU A 1 93 ? -0.869 -6.764 -18.287 1.00 37.62 93 LEU A C 1
ATOM 701 O O . LEU A 1 93 ? -1.504 -6.633 -19.321 1.00 37.62 93 LEU A O 1
ATOM 705 N N . ASP A 1 94 ? -1.444 -6.733 -17.089 1.00 35.97 94 ASP A N 1
ATOM 706 C CA . ASP A 1 94 ? -2.379 -5.639 -16.771 1.00 35.97 94 ASP A CA 1
ATOM 707 C C . ASP A 1 94 ? -1.813 -4.765 -15.633 1.00 35.97 94 ASP A C 1
ATOM 709 O O . ASP A 1 94 ? -2.528 -4.162 -14.844 1.00 35.97 94 ASP A O 1
ATOM 713 N N . LEU A 1 95 ? -0.481 -4.654 -15.537 1.00 42.62 95 LEU A N 1
ATOM 714 C CA . LEU A 1 95 ? 0.242 -3.809 -14.571 1.00 42.62 95 LEU A CA 1
ATOM 715 C C . LEU A 1 95 ? 0.160 -2.309 -14.922 1.00 42.62 95 LEU A C 1
ATOM 717 O O . LEU A 1 95 ? 1.151 -1.589 -14.939 1.00 42.62 95 LEU A O 1
ATOM 721 N N . ASN A 1 96 ? -1.044 -1.818 -15.201 1.00 41.34 96 ASN A N 1
ATOM 722 C CA . ASN A 1 96 ? -1.387 -0.400 -15.094 1.00 41.34 96 ASN A CA 1
ATOM 723 C C . ASN A 1 96 ? -2.325 -0.146 -13.903 1.00 41.34 96 ASN A C 1
ATOM 725 O O . ASN A 1 96 ? -2.966 0.902 -13.840 1.00 41.34 96 ASN A O 1
ATOM 729 N N . VAL A 1 97 ? -2.431 -1.102 -12.972 1.00 56.88 97 VAL A N 1
ATOM 730 C CA . VAL A 1 97 ? -3.475 -1.093 -11.936 1.00 56.88 97 VAL A CA 1
ATOM 731 C C . VAL A 1 97 ? -3.235 -0.030 -10.865 1.00 56.88 97 VAL A C 1
ATOM 733 O O . VAL A 1 97 ? -4.200 0.610 -10.466 1.00 56.88 97 VAL A O 1
ATOM 736 N N . ASP A 1 98 ? -1.991 0.301 -10.507 1.00 61.44 98 ASP A N 1
ATOM 737 C CA . ASP A 1 98 ? -1.747 1.396 -9.554 1.00 61.44 98 ASP A CA 1
ATOM 738 C C . ASP A 1 98 ? -0.601 2.338 -9.934 1.00 61.44 98 ASP A C 1
ATOM 740 O O . ASP A 1 98 ? -0.176 3.155 -9.131 1.00 61.44 98 ASP A O 1
ATOM 744 N N . GLY A 1 99 ? -0.130 2.298 -11.180 1.00 74.19 99 GLY A N 1
ATOM 745 C CA . GLY A 1 99 ? 0.721 3.350 -11.733 1.00 74.19 99 GLY A CA 1
ATOM 746 C C . GLY A 1 99 ? 2.232 3.166 -11.610 1.00 74.19 99 GLY A C 1
ATOM 747 O O . GLY A 1 99 ? 2.945 3.908 -12.271 1.00 74.19 99 GLY A O 1
ATOM 748 N N . CYS A 1 100 ? 2.749 2.189 -10.870 1.00 84.81 100 CYS A N 1
ATOM 749 C CA . CYS A 1 100 ? 4.191 1.928 -10.847 1.00 84.81 100 CYS A CA 1
ATOM 750 C C . CYS A 1 100 ? 4.689 1.210 -12.126 1.00 84.81 100 CYS A C 1
ATOM 752 O O . CYS A 1 100 ? 3.912 0.485 -12.746 1.00 84.81 100 CYS A O 1
ATOM 754 N N . PRO A 1 101 ? 5.945 1.436 -12.573 1.00 85.56 101 PRO A N 1
ATOM 755 C CA . PRO A 1 101 ? 7.011 2.206 -11.912 1.00 85.56 101 PRO A CA 1
ATOM 756 C C . PRO A 1 101 ? 6.884 3.739 -12.049 1.00 85.56 101 PRO A C 1
ATOM 758 O O . PRO A 1 101 ? 7.734 4.485 -11.570 1.00 85.56 101 PRO A O 1
ATOM 761 N N . ASN A 1 102 ? 5.827 4.258 -12.684 1.00 88.12 102 ASN A N 1
ATOM 762 C CA . ASN A 1 102 ? 5.594 5.698 -12.788 1.00 88.12 102 ASN A CA 1
ATOM 763 C C . ASN A 1 102 ? 5.030 6.274 -11.471 1.00 88.12 102 ASN A C 1
ATOM 765 O O . ASN A 1 102 ? 3.822 6.283 -11.218 1.00 88.12 102 ASN A O 1
ATOM 769 N N . ILE A 1 103 ? 5.911 6.835 -10.644 1.00 88.31 103 ILE A N 1
ATOM 770 C CA . ILE A 1 103 ? 5.535 7.393 -9.337 1.00 88.31 103 ILE A CA 1
ATOM 771 C C . ILE A 1 103 ? 4.404 8.435 -9.414 1.00 88.31 103 ILE A C 1
ATOM 773 O O . ILE A 1 103 ? 3.549 8.485 -8.533 1.00 88.31 103 ILE A O 1
ATOM 777 N N . SER A 1 104 ? 4.313 9.227 -10.487 1.00 90.19 104 SER A N 1
ATOM 778 C CA . SER A 1 104 ? 3.229 10.204 -10.657 1.00 90.19 104 SER A CA 1
ATOM 779 C C . SER A 1 104 ? 1.865 9.533 -10.838 1.00 90.19 104 SER A C 1
ATOM 781 O 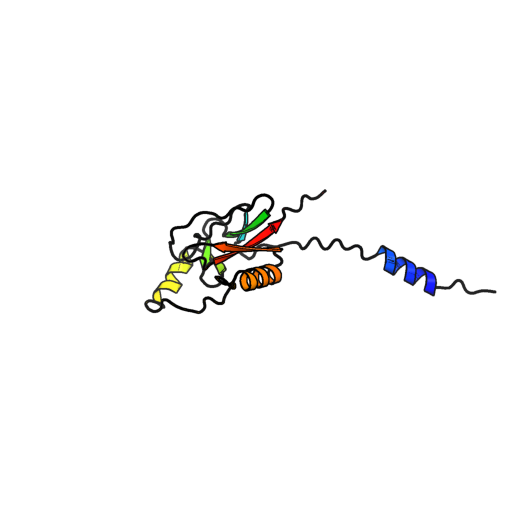O . SER A 1 104 ? 0.868 10.005 -10.286 1.00 90.19 104 SER A O 1
ATOM 783 N N . ARG A 1 105 ? 1.803 8.410 -11.565 1.00 90.69 105 ARG A N 1
ATOM 784 C CA . ARG A 1 105 ? 0.582 7.600 -11.683 1.00 90.69 105 ARG A CA 1
ATOM 785 C C . ARG A 1 105 ? 0.236 6.905 -10.367 1.00 90.69 105 ARG A C 1
ATOM 787 O O . ARG A 1 105 ? -0.947 6.856 -10.030 1.00 90.69 105 ARG A O 1
ATOM 794 N N . CYS A 1 106 ? 1.238 6.464 -9.606 1.00 89.06 106 CYS A N 1
ATOM 795 C CA . CYS A 1 106 ? 1.041 5.932 -8.255 1.00 89.06 106 CYS A CA 1
ATOM 796 C C . CYS A 1 106 ? 0.411 6.963 -7.319 1.00 89.06 106 CYS A C 1
ATOM 798 O O . CYS A 1 106 ? -0.669 6.735 -6.772 1.00 89.06 106 CYS A O 1
ATOM 800 N N . MET A 1 107 ? 0.979 8.167 -7.254 1.00 90.19 107 MET A N 1
ATOM 801 C CA . MET A 1 107 ? 0.402 9.277 -6.491 1.00 90.19 107 MET A CA 1
ATOM 802 C C . MET A 1 107 ? -1.037 9.595 -6.926 1.00 90.19 107 MET A C 1
ATOM 804 O O . MET A 1 107 ? -1.903 9.840 -6.085 1.00 90.19 107 MET A O 1
ATOM 808 N N . ALA A 1 108 ? -1.327 9.563 -8.231 1.00 89.31 108 ALA A N 1
ATOM 809 C CA . ALA A 1 108 ? -2.681 9.769 -8.741 1.00 89.31 108 ALA A CA 1
ATOM 810 C C . ALA A 1 108 ? -3.653 8.634 -8.356 1.00 89.31 108 ALA A C 1
ATOM 812 O O . ALA A 1 108 ? -4.830 8.907 -8.110 1.00 89.31 108 ALA A O 1
ATOM 813 N N . SER A 1 109 ? -3.198 7.375 -8.287 1.00 87.00 109 SER A N 1
ATOM 814 C CA . SER A 1 109 ? -4.002 6.251 -7.775 1.00 87.00 109 SER A CA 1
ATOM 815 C C . SER A 1 109 ? -4.305 6.421 -6.286 1.00 87.00 109 SER A C 1
ATOM 817 O O . SER A 1 109 ? -5.467 6.388 -5.875 1.00 87.00 109 SER A O 1
ATOM 819 N N . CYS A 1 110 ? -3.289 6.745 -5.487 1.00 87.81 110 CYS A N 1
ATOM 820 C CA . CYS A 1 110 ? -3.435 6.945 -4.049 1.00 87.81 110 CYS A CA 1
ATOM 821 C C . CYS A 1 110 ? -4.396 8.084 -3.702 1.00 87.81 110 CYS A C 1
ATOM 823 O O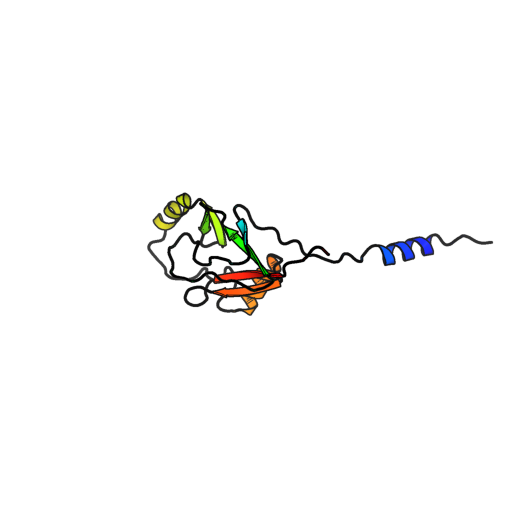 . CYS A 1 110 ? -5.284 7.906 -2.866 1.00 87.81 110 CYS A O 1
ATOM 825 N N . ARG A 1 111 ? -4.328 9.210 -4.421 1.00 88.69 111 ARG A N 1
ATOM 826 C CA . ARG A 1 111 ? -5.272 10.325 -4.237 1.00 88.69 111 ARG A CA 1
ATOM 827 C C . ARG A 1 111 ? -6.720 9.935 -4.522 1.00 88.69 111 ARG A C 1
ATOM 829 O O . ARG A 1 111 ? -7.610 10.351 -3.782 1.00 88.69 111 ARG A O 1
ATOM 836 N N . ARG A 1 112 ? -6.973 9.102 -5.542 1.00 85.44 112 ARG A N 1
ATOM 837 C CA . ARG A 1 112 ? -8.321 8.565 -5.825 1.00 85.44 112 ARG A CA 1
ATOM 838 C C . ARG A 1 112 ? -8.843 7.703 -4.674 1.00 85.44 112 ARG A C 1
ATOM 840 O O . ARG A 1 112 ? -10.036 7.729 -4.388 1.00 85.44 112 ARG A O 1
ATOM 847 N N . ARG A 1 113 ? -7.943 7.009 -3.976 1.00 79.69 113 ARG A N 1
ATOM 848 C CA . ARG A 1 113 ? -8.218 6.221 -2.764 1.00 79.69 113 ARG A CA 1
ATOM 849 C C . ARG A 1 113 ? -8.159 7.042 -1.467 1.00 79.69 113 ARG A C 1
ATOM 851 O O . ARG A 1 113 ? -8.205 6.460 -0.392 1.00 79.69 113 ARG A O 1
ATOM 858 N N . ARG A 1 114 ? -8.100 8.378 -1.558 1.00 86.06 114 ARG A N 1
ATOM 859 C CA . ARG A 1 114 ? -8.047 9.325 -0.425 1.00 86.06 114 ARG A CA 1
ATOM 860 C C . ARG A 1 114 ? -6.760 9.295 0.404 1.00 86.06 114 ARG A C 1
ATOM 862 O O . ARG A 1 114 ? -6.732 9.841 1.502 1.00 86.06 114 ARG A O 1
ATOM 869 N N . PHE A 1 115 ? -5.691 8.724 -0.135 1.00 86.62 115 PHE A N 1
ATOM 870 C CA . PHE A 1 115 ? -4.359 8.811 0.447 1.00 86.62 115 PHE A CA 1
ATOM 871 C C . PHE A 1 115 ? -3.601 10.026 -0.086 1.00 86.62 115 PHE A C 1
ATOM 873 O O . PHE A 1 115 ? -3.802 10.449 -1.228 1.00 86.62 115 PHE A O 1
ATOM 880 N N . THR A 1 116 ? -2.717 10.597 0.728 1.00 89.81 116 THR A N 1
ATOM 881 C CA . THR A 1 116 ? -1.951 11.793 0.340 1.00 89.81 116 THR A CA 1
ATOM 882 C C . THR A 1 116 ? -0.603 11.457 -0.292 1.00 89.81 116 THR A C 1
ATOM 884 O O . THR A 1 116 ? -0.071 12.278 -1.040 1.00 89.81 116 THR A O 1
ATOM 887 N N . HIS A 1 117 ? -0.083 10.257 -0.033 1.00 89.88 117 HIS A N 1
ATOM 888 C CA . HIS A 1 117 ? 1.215 9.774 -0.492 1.00 89.88 117 HIS A CA 1
ATOM 889 C C . HIS A 1 117 ? 1.106 8.393 -1.141 1.00 89.88 117 HIS A C 1
ATOM 891 O O . HIS A 1 117 ? 0.163 7.643 -0.891 1.00 89.88 117 HIS A O 1
ATOM 897 N N . GLY A 1 118 ? 2.083 8.083 -1.988 1.00 89.06 118 GLY A N 1
ATOM 898 C CA . GLY A 1 118 ? 2.222 6.840 -2.728 1.00 89.06 118 GLY A CA 1
ATOM 899 C C . GLY A 1 118 ? 3.703 6.510 -2.904 1.00 89.06 118 GLY A C 1
ATOM 900 O O . GLY A 1 118 ? 4.491 7.407 -3.198 1.00 89.06 118 GLY A O 1
ATOM 901 N N . VAL A 1 119 ? 4.080 5.250 -2.712 1.00 89.56 119 VAL A N 1
ATOM 902 C CA . VAL A 1 119 ? 5.454 4.747 -2.854 1.00 89.56 119 VAL A CA 1
ATOM 903 C C . VAL A 1 119 ? 5.428 3.515 -3.749 1.00 89.56 119 VAL A C 1
ATOM 905 O O . VAL A 1 119 ? 4.586 2.643 -3.555 1.00 89.56 119 VAL A O 1
ATOM 908 N N . CYS A 1 120 ? 6.338 3.445 -4.721 1.00 88.31 120 CYS A N 1
ATOM 909 C CA . CYS A 1 120 ? 6.548 2.225 -5.495 1.00 88.31 120 CYS A CA 1
ATOM 910 C C . CYS A 1 120 ? 7.516 1.297 -4.745 1.00 88.31 120 CYS A C 1
ATOM 912 O O . CYS A 1 120 ? 8.567 1.758 -4.308 1.00 88.31 120 CYS A O 1
ATOM 914 N N . ALA A 1 121 ? 7.153 0.027 -4.573 1.00 84.00 121 ALA A N 1
ATOM 915 C CA . ALA A 1 121 ? 7.877 -0.949 -3.760 1.00 84.00 121 ALA A CA 1
ATOM 916 C C . ALA A 1 121 ? 7.771 -2.381 -4.324 1.00 84.00 121 ALA A C 1
ATOM 918 O O . ALA A 1 121 ? 7.057 -2.627 -5.301 1.00 84.00 121 ALA A O 1
ATOM 919 N N . GLY A 1 122 ? 8.476 -3.320 -3.680 1.00 75.50 122 GLY A N 1
ATOM 920 C CA . GLY A 1 122 ? 8.620 -4.721 -4.096 1.00 75.50 122 GLY A CA 1
ATOM 921 C C . GLY A 1 122 ? 9.585 -4.916 -5.270 1.00 75.50 122 GLY A C 1
ATOM 922 O O . GLY A 1 122 ? 10.255 -3.961 -5.674 1.00 75.50 122 GLY A O 1
ATOM 923 N N . PRO A 1 123 ? 9.674 -6.138 -5.830 1.00 72.19 123 PRO A N 1
ATOM 924 C CA . PRO A 1 123 ? 10.563 -6.411 -6.954 1.00 72.19 123 PRO A CA 1
ATOM 925 C C . PRO A 1 123 ? 10.247 -5.503 -8.137 1.00 72.19 123 PRO A C 1
ATOM 927 O O . PRO A 1 123 ? 9.080 -5.296 -8.481 1.00 72.19 123 PRO A O 1
ATOM 930 N N . ASP A 1 124 ? 11.298 -4.921 -8.714 1.00 75.88 124 ASP A N 1
ATOM 931 C CA . ASP A 1 124 ? 11.231 -3.972 -9.832 1.00 75.88 124 ASP A CA 1
ATOM 932 C C . ASP A 1 124 ? 10.307 -2.755 -9.592 1.00 75.88 124 ASP A C 1
ATOM 934 O O . ASP A 1 124 ? 9.925 -2.052 -10.529 1.00 75.88 124 ASP A O 1
ATOM 938 N N . ASN A 1 125 ? 9.975 -2.461 -8.326 1.00 76.75 125 ASN A N 1
ATOM 939 C CA . ASN A 1 125 ? 9.084 -1.379 -7.908 1.00 76.75 125 ASN A CA 1
ATOM 940 C C . ASN A 1 125 ? 7.674 -1.461 -8.512 1.00 76.75 125 ASN A C 1
ATOM 942 O O . ASN A 1 125 ? 7.080 -0.423 -8.787 1.00 76.75 125 ASN A O 1
ATOM 946 N N . PHE A 1 126 ? 7.116 -2.652 -8.744 1.00 77.94 126 PHE A N 1
ATOM 947 C CA . PHE A 1 126 ? 5.809 -2.779 -9.404 1.00 77.94 126 PHE A CA 1
ATOM 948 C C . PHE A 1 126 ? 4.590 -2.468 -8.521 1.00 77.94 126 PHE A C 1
ATOM 950 O O . PHE A 1 126 ? 3.496 -2.278 -9.059 1.00 77.94 126 PHE A O 1
ATOM 957 N N . PHE A 1 127 ? 4.735 -2.369 -7.196 1.00 80.00 127 PHE A N 1
ATOM 958 C CA . PHE A 1 127 ? 3.598 -2.165 -6.292 1.00 80.00 127 PHE A CA 1
ATOM 959 C C . PHE A 1 127 ? 3.494 -0.725 -5.812 1.00 80.00 127 PHE A C 1
ATOM 961 O O . PHE A 1 127 ? 4.434 -0.201 -5.230 1.00 80.00 127 PHE A O 1
ATOM 968 N N . CYS A 1 128 ? 2.333 -0.096 -5.991 1.00 86.25 128 CYS A N 1
ATOM 969 C CA . CYS A 1 128 ? 2.055 1.223 -5.428 1.00 86.25 128 CYS A CA 1
ATOM 970 C C . CYS A 1 128 ? 1.378 1.085 -4.061 1.00 86.25 128 CYS A C 1
ATOM 972 O O . CYS A 1 128 ? 0.258 0.583 -3.958 1.00 86.25 128 CYS A O 1
ATOM 974 N N . ILE A 1 129 ? 2.043 1.566 -3.016 1.00 87.06 129 ILE A N 1
ATOM 975 C CA . ILE A 1 129 ? 1.546 1.566 -1.641 1.00 87.06 129 ILE A CA 1
ATOM 976 C C . ILE A 1 129 ? 1.137 2.983 -1.262 1.00 87.06 129 ILE A C 1
ATOM 978 O O . ILE A 1 129 ? 1.919 3.917 -1.419 1.00 87.06 129 ILE A O 1
ATOM 982 N N . CYS A 1 130 ? -0.077 3.144 -0.743 1.00 89.25 130 CYS A N 1
ATOM 983 C CA . CYS A 1 130 ? -0.656 4.449 -0.452 1.00 89.25 130 CYS A CA 1
ATOM 984 C C . CYS A 1 130 ? -0.624 4.780 1.041 1.00 89.25 130 CYS A C 1
ATOM 986 O O . CYS A 1 130 ? -1.005 3.950 1.856 1.00 89.25 130 CYS A O 1
ATOM 988 N N . PHE A 1 131 ? -0.233 6.000 1.401 1.00 90.81 131 PHE A N 1
ATOM 989 C CA . PHE A 1 131 ? -0.051 6.433 2.788 1.00 90.81 131 PHE A CA 1
ATOM 990 C C . PHE A 1 131 ? -0.762 7.758 3.070 1.00 90.81 131 PHE A C 1
ATOM 992 O O . PHE A 1 131 ? -0.901 8.616 2.193 1.00 90.81 131 PHE A O 1
ATOM 999 N N . SER A 1 132 ? -1.196 7.938 4.314 1.00 88.62 132 SER A N 1
ATOM 1000 C CA . SER A 1 132 ? -1.764 9.188 4.822 1.00 88.62 132 SER A CA 1
ATOM 1001 C C . SER A 1 132 ? -1.145 9.544 6.165 1.00 88.62 132 SER A C 1
ATOM 1003 O O . SER A 1 132 ? -0.873 8.637 6.945 1.00 88.62 132 SER A O 1
ATOM 1005 N N . PRO A 1 133 ? -0.916 10.835 6.457 1.00 86.62 133 PRO A N 1
ATOM 1006 C CA . PRO A 1 133 ? -0.362 11.242 7.737 1.00 86.62 133 PRO A CA 1
ATOM 1007 C C . PRO A 1 133 ? -1.304 10.820 8.864 1.00 86.62 133 PRO A C 1
ATOM 1009 O O . PRO A 1 133 ? -2.530 10.919 8.727 1.00 86.62 133 PRO A O 1
ATOM 1012 N N . ILE A 1 134 ? -0.728 10.390 9.984 1.00 80.19 134 ILE A N 1
ATOM 1013 C CA . ILE A 1 134 ? -1.468 10.163 11.221 1.00 80.19 134 ILE A CA 1
ATOM 1014 C C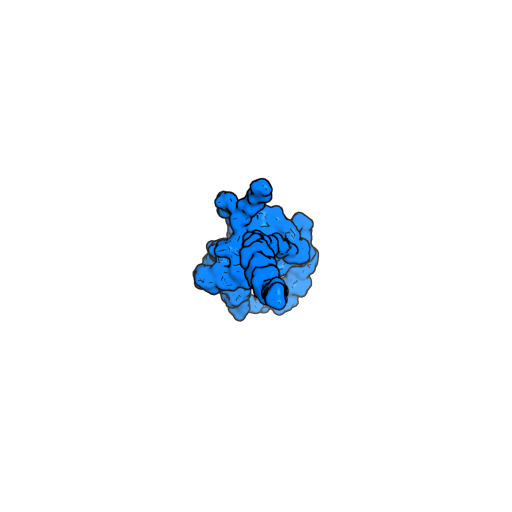 . ILE A 1 134 ? -2.070 11.507 11.618 1.00 80.19 134 ILE A C 1
ATOM 1016 O O . ILE A 1 134 ? -1.363 12.445 11.990 1.00 80.19 134 ILE A O 1
ATOM 1020 N N . ARG A 1 135 ? -3.393 11.633 11.510 1.00 70.88 135 ARG A N 1
ATOM 1021 C CA . ARG A 1 135 ? -4.080 12.763 12.125 1.00 70.88 135 ARG A CA 1
ATOM 1022 C C . ARG A 1 135 ? -4.180 12.459 13.606 1.00 70.88 135 ARG A C 1
ATOM 1024 O O . ARG A 1 135 ? -5.038 11.677 13.999 1.00 70.88 135 ARG A O 1
ATOM 1031 N N . ASN A 1 136 ? -3.323 13.084 14.407 1.00 51.41 136 ASN A N 1
ATOM 1032 C CA . ASN A 1 136 ? -3.614 13.220 15.827 1.00 51.41 136 ASN A CA 1
ATOM 1033 C C . ASN A 1 136 ? -4.955 13.960 15.936 1.00 51.41 136 ASN A C 1
ATOM 1035 O O . ASN A 1 136 ? -5.052 15.077 15.414 1.00 51.41 136 ASN A O 1
ATOM 1039 N N . PRO A 1 137 ? -6.000 13.369 16.539 1.00 43.75 137 PRO A N 1
ATOM 1040 C CA . PRO A 1 137 ? -7.086 14.187 17.041 1.00 43.75 137 PRO A CA 1
ATOM 1041 C C . PRO A 1 137 ? -6.459 15.100 18.101 1.00 43.75 137 PRO A C 1
ATOM 1043 O O . PRO A 1 137 ? -5.969 14.615 19.119 1.00 43.75 137 PRO A O 1
ATOM 1046 N N . LEU A 1 138 ? -6.352 16.393 17.783 1.00 37.03 138 LEU A N 1
ATOM 1047 C CA . LEU A 1 138 ? -6.098 17.425 18.788 1.00 37.03 138 LEU A CA 1
ATOM 1048 C C . LEU A 1 138 ? -7.276 17.476 19.761 1.00 37.03 138 LEU A C 1
ATOM 1050 O O . LEU A 1 138 ? -8.426 17.347 19.275 1.00 37.03 138 LEU A O 1
#

Secondary structure (DSSP, 8-state):
-----HHHHHHHHHHHS------------TTEEEESEE-TT-BSS------EE-TTEEEEEEPTTEEE-TTS-EEEGGGHHHHHTT-SS-----TTSS-TT-HHHHHHHHHHTT-SEEEEESGGG-EEEEEEE-----

Radius of gyration: 21.76 Å; chains: 1; bounding box: 50×76×38 Å

Foldseek 3Di:
DDDPPPVVVVVVCVVVPPPPPPPPDQDADVQKDKDQWEDPQQALDHADFDIHGDPQKIFIYGDPQWGQYPLRDTDGNVCSVVVVVPDPDDDDDVLLNQQPPNLVSNCVSLVVSVARHWFQGGVVSSDITGIHGPDDPD

Organism: Trichonephila clavata (NCBI:txid2740835)

pLDDT: mean 73.26, std 18.91, range [35.03, 95.19]

Sequence (138 aa):
MGQMNILCICSLLLLIGVKFSSGQIVECGRFEQWVECVDPCNMCHEIECEPVCLPGYVSCDCIPGYTRNHLGKCIPRTECRAIQGRSSGLLGLDLNVDGCPNISRCMASCRRRRFTHGVCAGPDNFFCICFSPIRNPL